Protein AF-A0A834DJV9-F1 (afdb_monomer_lite)

Radius of gyration: 17.7 Å; chains: 1; bounding box: 47×30×47 Å

pLDDT: mean 88.77, std 8.56, range [52.41, 97.81]

Structure (mmCIF, N/CA/C/O backbone):
data_AF-A0A834DJV9-F1
#
_entry.id   AF-A0A834DJV9-F1
#
loop_
_atom_site.group_PDB
_atom_site.id
_atom_site.type_symbol
_atom_site.label_atom_id
_atom_site.label_alt_id
_atom_site.label_comp_id
_atom_site.label_asym_id
_atom_site.label_entity_id
_atom_site.label_seq_id
_atom_site.pdbx_PDB_ins_code
_atom_site.Cartn_x
_atom_site.Cartn_y
_atom_site.Cartn_z
_atom_site.occupancy
_atom_site.B_iso_or_equiv
_atom_site.auth_seq_id
_atom_site.auth_comp_id
_atom_site.auth_asym_id
_atom_site.auth_atom_id
_atom_site.pdbx_PDB_model_num
ATOM 1 N N . MET A 1 1 ? -2.784 -1.887 11.162 1.00 58.78 1 MET A N 1
ATOM 2 C CA . MET A 1 1 ? -3.788 -0.831 11.427 1.00 58.78 1 MET A CA 1
ATOM 3 C C . MET A 1 1 ? -3.753 -0.264 12.842 1.00 58.78 1 MET A C 1
ATOM 5 O O . MET A 1 1 ? -3.880 0.944 12.979 1.00 58.78 1 MET A O 1
ATOM 9 N N . ASN A 1 2 ? -3.586 -1.091 13.884 1.00 71.31 2 ASN A N 1
ATOM 10 C CA . ASN A 1 2 ? -3.685 -0.639 15.283 1.00 71.31 2 ASN A CA 1
ATOM 11 C C . ASN A 1 2 ? -2.763 0.544 15.607 1.00 71.31 2 ASN A C 1
ATOM 13 O O . ASN A 1 2 ? -3.232 1.540 16.133 1.00 71.31 2 ASN A O 1
ATOM 17 N N . SER A 1 3 ? -1.516 0.518 15.130 1.00 77.19 3 SER A N 1
ATOM 18 C CA . SER A 1 3 ? -0.567 1.622 15.317 1.00 77.19 3 SER A CA 1
ATOM 19 C C . SER A 1 3 ? -1.081 2.983 14.837 1.00 77.19 3 SER A C 1
ATOM 21 O O . SER A 1 3 ? -0.804 4.000 15.460 1.00 77.19 3 SER A O 1
ATOM 23 N N . LEU A 1 4 ? -1.846 3.022 13.745 1.00 78.19 4 LEU A N 1
ATOM 24 C CA . LEU A 1 4 ? -2.362 4.271 13.190 1.00 78.19 4 LEU A CA 1
ATOM 25 C C . LEU A 1 4 ? -3.566 4.788 13.983 1.00 78.19 4 LEU A C 1
ATOM 27 O O . LEU A 1 4 ? -3.667 5.984 14.246 1.00 78.19 4 LEU A O 1
ATOM 31 N N . LYS A 1 5 ? -4.432 3.873 14.435 1.00 81.69 5 LYS A N 1
ATOM 32 C CA . LYS A 1 5 ? -5.514 4.188 15.376 1.00 81.69 5 LYS A CA 1
ATOM 33 C C . LYS A 1 5 ? -4.971 4.733 16.684 1.00 81.69 5 LYS A C 1
ATOM 35 O O . LYS A 1 5 ? -5.493 5.717 17.195 1.00 81.69 5 LYS A O 1
ATOM 40 N N . ASP A 1 6 ? -3.925 4.104 17.207 1.00 83.62 6 ASP A N 1
ATOM 41 C CA . ASP A 1 6 ? -3.304 4.489 18.470 1.00 83.62 6 ASP A CA 1
ATOM 42 C C . ASP A 1 6 ? -2.705 5.893 18.365 1.00 83.62 6 ASP A C 1
ATOM 44 O O . ASP A 1 6 ? -2.918 6.719 19.251 1.00 83.62 6 ASP A O 1
ATOM 48 N N . VAL A 1 7 ? -2.044 6.206 17.243 1.00 83.31 7 VAL A N 1
ATOM 49 C CA . VAL A 1 7 ? -1.550 7.560 16.958 1.00 83.31 7 VAL A CA 1
ATOM 50 C C . VAL A 1 7 ? -2.706 8.566 16.911 1.00 83.31 7 VAL A C 1
ATOM 52 O O . VAL A 1 7 ? -2.652 9.577 17.607 1.00 83.31 7 VAL A O 1
ATOM 55 N N . VAL A 1 8 ? -3.780 8.296 16.162 1.00 84.50 8 VAL A N 1
ATOM 56 C CA . VAL A 1 8 ? -4.936 9.213 16.065 1.00 84.50 8 VAL A CA 1
ATOM 57 C C . VAL A 1 8 ? -5.606 9.423 17.425 1.00 84.50 8 VAL A C 1
ATOM 59 O O . VAL A 1 8 ? -5.884 10.560 17.805 1.00 84.50 8 VAL A O 1
ATOM 62 N N . ASN A 1 9 ? -5.833 8.351 18.182 1.00 85.12 9 ASN A N 1
ATOM 63 C CA . ASN A 1 9 ? -6.460 8.420 19.501 1.00 85.12 9 ASN A CA 1
ATOM 64 C C . ASN A 1 9 ? -5.560 9.106 20.537 1.00 85.12 9 ASN A C 1
ATOM 66 O O . ASN A 1 9 ? -6.078 9.738 21.452 1.00 85.12 9 ASN A O 1
ATOM 70 N N . ALA A 1 10 ? -4.234 9.051 20.391 1.00 83.19 10 ALA A N 1
ATOM 71 C CA . ALA A 1 10 ? -3.328 9.812 21.248 1.00 83.19 10 ALA A CA 1
ATOM 72 C C . ALA A 1 10 ? -3.490 11.333 21.053 1.00 83.19 10 ALA A C 1
ATOM 74 O O . ALA A 1 10 ? -3.453 12.080 22.030 1.00 83.19 10 ALA A O 1
ATOM 75 N N . PHE A 1 11 ? -3.719 11.797 19.818 1.00 82.56 11 PHE A N 1
ATOM 76 C CA . PHE A 1 11 ? -3.954 13.220 19.529 1.00 82.56 11 PHE A CA 1
ATOM 77 C C . PHE A 1 11 ? -5.405 13.654 19.766 1.00 82.56 11 PHE A C 1
ATOM 79 O O . PHE A 1 11 ? -5.654 14.795 20.157 1.00 82.56 11 PHE A O 1
ATOM 86 N N . VAL A 1 12 ? -6.372 12.759 19.545 1.00 85.56 12 VAL A N 1
ATOM 87 C CA . VAL A 1 12 ? -7.805 13.023 19.731 1.00 85.56 12 VAL A CA 1
ATOM 88 C C . VAL A 1 12 ? -8.437 11.909 20.577 1.00 85.56 12 VAL A C 1
ATOM 90 O O . VAL A 1 12 ? -9.165 11.056 20.063 1.00 85.56 12 VAL A O 1
ATOM 93 N N . PRO A 1 13 ? -8.236 11.941 21.909 1.00 85.88 13 PRO A N 1
ATOM 94 C CA . PRO A 1 13 ? -8.615 10.851 22.817 1.00 85.88 13 PRO A CA 1
ATOM 95 C C . PRO A 1 13 ? -10.123 10.654 22.965 1.00 85.88 13 PRO A C 1
ATOM 97 O O . PRO A 1 13 ? -10.572 9.653 23.510 1.00 85.88 13 PRO A O 1
ATOM 100 N N . SER A 1 14 ? -10.932 11.580 22.444 1.00 88.31 14 SER A N 1
ATOM 101 C CA . SER A 1 14 ? -12.389 11.423 22.404 1.00 88.31 14 SER A CA 1
ATOM 102 C C . SER A 1 14 ? -12.863 10.253 21.531 1.00 88.31 14 SER A C 1
ATOM 104 O O . SER A 1 14 ? -14.044 9.919 21.583 1.00 88.31 14 SER A O 1
ATOM 106 N N . GLY A 1 15 ? -12.000 9.694 20.670 1.00 84.81 15 GLY A N 1
ATOM 107 C CA . GLY A 1 15 ? -12.347 8.622 19.729 1.00 84.81 15 GLY A CA 1
ATOM 108 C C . GLY A 1 15 ? -13.302 9.047 18.606 1.00 84.81 15 GLY A C 1
ATOM 109 O O . GLY A 1 15 ? -13.586 8.263 17.703 1.00 84.81 15 GLY A O 1
ATOM 110 N N . LYS A 1 16 ? -13.778 10.301 18.615 1.00 88.38 16 LYS A N 1
ATOM 111 C CA . LYS A 1 16 ? -14.749 10.821 17.641 1.00 88.38 16 LYS A CA 1
ATOM 112 C C . LYS A 1 16 ? -14.243 10.753 16.203 1.00 88.38 16 LYS A C 1
ATOM 114 O O . LYS A 1 16 ? -15.044 10.513 15.308 1.00 88.38 16 LYS A O 1
ATOM 119 N N . ILE A 1 17 ? -12.940 10.950 15.973 1.00 87.12 17 ILE A N 1
ATOM 120 C CA . ILE A 1 17 ? -12.358 10.838 14.626 1.00 87.12 17 ILE A CA 1
ATOM 121 C C . ILE A 1 17 ? -12.502 9.411 14.109 1.00 87.12 17 ILE A C 1
ATOM 123 O O . ILE A 1 17 ? -13.029 9.225 13.019 1.00 87.12 17 ILE A O 1
ATOM 127 N N . MET A 1 18 ? -12.116 8.417 14.910 1.00 87.00 18 MET A N 1
ATOM 128 C CA . MET A 1 18 ? -12.248 7.016 14.513 1.00 87.00 18 MET A CA 1
ATOM 129 C C . MET A 1 18 ? -13.713 6.627 14.291 1.00 87.00 18 MET 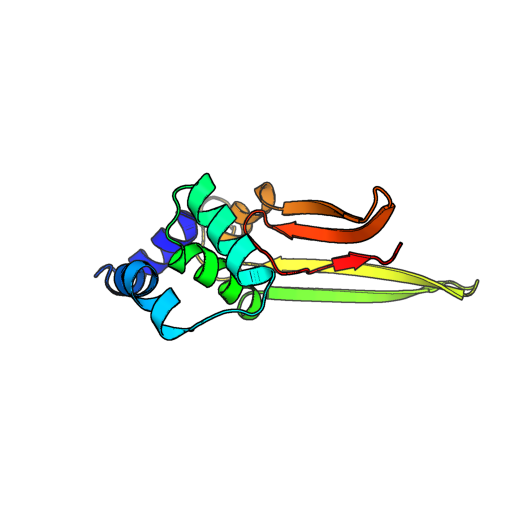A C 1
ATOM 131 O O . MET A 1 18 ? -14.027 6.003 13.290 1.00 87.00 18 MET A O 1
ATOM 135 N N . GLN A 1 19 ? -14.641 7.109 15.124 1.00 87.56 19 GLN A N 1
ATOM 136 C CA . GLN A 1 19 ? -16.075 6.893 14.886 1.00 87.56 19 GLN A CA 1
ATOM 137 C C . GLN A 1 19 ? -16.562 7.489 13.556 1.00 87.56 19 GLN A C 1
ATOM 139 O O . GLN A 1 19 ? -17.365 6.869 12.863 1.00 87.56 19 GLN A O 1
ATOM 144 N N . ILE A 1 20 ? -16.095 8.686 13.182 1.00 88.56 20 ILE A N 1
ATOM 145 C CA . ILE A 1 20 ? -16.433 9.302 11.889 1.00 88.56 20 ILE A CA 1
ATOM 146 C C . ILE A 1 20 ? -15.841 8.487 10.737 1.00 88.56 20 ILE A C 1
ATOM 148 O O . ILE A 1 20 ? -16.542 8.257 9.749 1.00 88.56 20 ILE A O 1
ATOM 152 N N . VAL A 1 21 ? -14.588 8.046 10.869 1.00 88.25 21 VAL A N 1
ATOM 153 C CA . VAL A 1 21 ? -13.925 7.181 9.887 1.00 88.25 21 VAL A CA 1
ATOM 154 C C . VAL A 1 21 ? -14.747 5.912 9.671 1.00 88.25 21 VAL A C 1
ATOM 156 O O . VAL A 1 21 ? -15.150 5.633 8.545 1.00 88.25 21 VAL A O 1
ATOM 159 N N . ASP A 1 22 ? -15.090 5.210 10.745 1.00 87.06 22 ASP A N 1
ATOM 160 C CA . ASP A 1 22 ? -15.742 3.905 10.663 1.00 87.06 22 ASP A CA 1
ATOM 161 C C . ASP A 1 22 ? -17.188 4.002 10.156 1.00 87.06 22 ASP A C 1
ATOM 163 O O . ASP A 1 22 ? -17.641 3.140 9.404 1.00 87.06 22 ASP A O 1
ATOM 167 N N . GLN A 1 23 ? -17.925 5.046 10.553 1.00 87.25 23 GLN A N 1
ATOM 168 C CA . GLN A 1 23 ? -19.374 5.125 10.320 1.00 87.25 23 GLN A CA 1
ATOM 169 C C . GLN A 1 23 ? -19.782 6.020 9.152 1.00 87.25 23 GLN A C 1
ATOM 171 O O . GLN A 1 23 ? -20.856 5.824 8.584 1.00 87.25 23 GLN A O 1
ATOM 176 N N . LYS A 1 24 ? -18.996 7.052 8.832 1.00 87.56 24 LYS A N 1
ATOM 177 C CA . LYS A 1 24 ? -19.423 8.113 7.904 1.00 87.56 24 LYS A CA 1
ATOM 178 C C . LYS A 1 24 ? -18.530 8.259 6.688 1.00 87.56 24 LYS A C 1
ATOM 180 O O . LYS A 1 24 ? -19.031 8.679 5.650 1.00 87.56 24 LYS A O 1
ATOM 185 N N . LEU A 1 25 ? -17.244 7.929 6.790 1.00 87.25 25 LEU A N 1
ATOM 186 C CA . LEU A 1 25 ? -16.293 8.169 5.707 1.00 87.25 25 LEU A CA 1
ATOM 187 C C . LEU A 1 25 ? -16.685 7.500 4.377 1.00 87.25 25 LEU A C 1
ATOM 189 O O . LEU A 1 25 ? -16.647 8.205 3.369 1.00 87.25 25 LEU A O 1
ATOM 193 N N . PRO A 1 26 ? -17.140 6.228 4.336 1.00 82.19 26 PRO A N 1
ATOM 194 C CA . PRO A 1 26 ? -17.567 5.619 3.075 1.00 82.19 26 PRO A CA 1
ATOM 195 C C . PRO A 1 26 ? -18.732 6.379 2.422 1.00 82.19 26 PRO A C 1
ATOM 197 O O . PRO A 1 26 ? -18.711 6.649 1.228 1.00 82.19 26 PRO A O 1
ATOM 200 N N . GLY A 1 27 ? -19.723 6.800 3.216 1.00 81.56 27 GLY A N 1
ATOM 201 C CA . GLY A 1 27 ? -20.868 7.566 2.714 1.00 81.56 27 GLY A CA 1
ATOM 202 C C . GLY A 1 27 ? -20.523 9.002 2.304 1.00 81.56 27 GLY A C 1
ATOM 203 O O . GLY A 1 27 ? -21.179 9.557 1.429 1.00 81.56 27 GLY A O 1
ATOM 204 N N . LEU A 1 28 ? -19.500 9.605 2.919 1.00 81.94 28 LEU A N 1
ATOM 205 C CA . LEU A 1 28 ? -19.034 10.959 2.598 1.00 81.94 28 LEU A CA 1
ATOM 206 C C . LEU A 1 28 ? -18.230 11.016 1.297 1.00 81.94 28 LEU A C 1
ATOM 208 O O . LEU A 1 28 ? -18.338 11.999 0.568 1.00 81.94 28 LEU A O 1
ATOM 212 N N . LEU A 1 29 ? -17.417 9.995 1.024 1.00 81.81 29 LEU A N 1
ATOM 213 C CA . LEU A 1 29 ? -16.566 9.949 -0.168 1.00 81.81 29 LEU A CA 1
ATOM 214 C C . LEU A 1 29 ? -17.316 9.464 -1.415 1.00 81.81 29 LEU A C 1
ATOM 216 O O . LEU A 1 29 ? -16.846 9.678 -2.530 1.00 81.81 29 LEU A O 1
ATOM 220 N N . GLY A 1 30 ? -18.505 8.884 -1.234 1.00 80.75 30 GLY A N 1
ATOM 221 C CA . GLY A 1 30 ? -19.295 8.336 -2.326 1.00 80.75 30 GLY A CA 1
ATOM 222 C C . GLY A 1 30 ? -18.648 7.087 -2.922 1.00 80.75 30 GLY A C 1
ATOM 223 O O . GLY A 1 30 ? -17.863 6.399 -2.270 1.00 80.75 30 GLY A O 1
ATOM 224 N N . ASN A 1 31 ? -19.009 6.781 -4.166 1.00 84.56 31 ASN A N 1
ATOM 225 C CA . ASN A 1 31 ? -18.537 5.576 -4.839 1.00 84.56 31 ASN A CA 1
ATOM 226 C C . ASN A 1 31 ? -17.161 5.805 -5.466 1.00 84.56 31 ASN A C 1
ATOM 228 O O . ASN A 1 31 ? -16.909 6.847 -6.079 1.00 84.56 31 ASN A O 1
ATOM 232 N N . PHE A 1 32 ? -16.302 4.795 -5.368 1.00 89.25 32 PHE A N 1
ATOM 233 C CA . PHE A 1 32 ? -15.008 4.792 -6.040 1.00 89.25 32 PHE A CA 1
ATOM 234 C C . PHE A 1 32 ? -15.158 4.104 -7.402 1.00 89.25 32 PHE A C 1
ATOM 236 O O . PHE A 1 32 ? -15.978 3.199 -7.557 1.00 89.25 32 PHE A O 1
ATOM 243 N N . PRO A 1 33 ? -14.388 4.495 -8.429 1.00 92.12 33 PRO A N 1
ATOM 244 C CA . PRO A 1 33 ? -14.442 3.786 -9.698 1.00 92.12 33 PRO A CA 1
ATOM 245 C C . PRO A 1 33 ? -14.011 2.325 -9.513 1.00 92.12 33 PRO A C 1
ATOM 247 O O . PRO A 1 33 ? -13.071 2.020 -8.776 1.00 92.12 33 PRO A O 1
ATOM 250 N N . GLY A 1 34 ? -14.683 1.409 -10.212 1.00 90.75 34 GLY A N 1
ATOM 251 C CA . GLY A 1 34 ? -14.221 0.026 -10.307 1.00 90.75 34 GLY A CA 1
ATOM 252 C C . GLY A 1 34 ? -12.855 -0.036 -11.012 1.00 90.75 34 GLY A C 1
ATOM 253 O O . GLY A 1 34 ? -12.653 0.700 -11.982 1.00 90.75 34 GLY A O 1
ATOM 254 N N . PRO A 1 35 ? -11.922 -0.898 -10.564 1.00 94.38 35 PRO A N 1
ATOM 255 C CA . PRO A 1 35 ? -12.123 -2.006 -9.618 1.00 94.38 35 PRO A CA 1
ATOM 256 C C . PRO A 1 35 ? -11.922 -1.657 -8.129 1.00 94.38 35 PRO A C 1
ATOM 258 O O . PRO A 1 35 ? -12.216 -2.488 -7.274 1.00 94.38 35 PRO A O 1
ATOM 261 N N . TYR A 1 36 ? -11.458 -0.449 -7.803 1.00 94.38 36 TYR A N 1
ATOM 262 C CA . TYR A 1 36 ? -10.933 -0.111 -6.473 1.00 94.38 36 TYR A CA 1
ATOM 263 C C . TYR A 1 36 ? -11.957 -0.237 -5.343 1.00 94.38 36 TYR A C 1
ATOM 265 O O . TYR A 1 36 ? -11.607 -0.653 -4.240 1.00 94.38 36 TYR A O 1
ATOM 273 N N . GLU A 1 37 ? -13.222 0.102 -5.605 1.00 93.62 37 GLU A N 1
ATOM 274 C CA . GLU A 1 37 ? -14.282 -0.014 -4.599 1.00 93.62 37 GLU A CA 1
ATOM 275 C C . GLU A 1 37 ? -14.451 -1.460 -4.115 1.00 93.62 37 GLU A C 1
ATOM 277 O O . GLU A 1 37 ? -14.458 -1.728 -2.914 1.00 93.62 37 GLU A O 1
ATOM 282 N N . GLU A 1 38 ? -14.544 -2.397 -5.056 1.00 95.25 38 GLU A N 1
ATOM 283 C CA . GLU A 1 38 ? -14.777 -3.808 -4.756 1.00 95.25 38 GLU A CA 1
ATOM 284 C C . GLU A 1 38 ? -13.525 -4.479 -4.182 1.00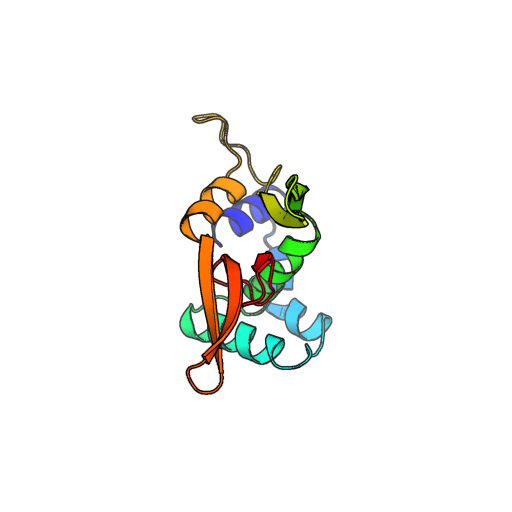 95.25 38 GLU A C 1
ATOM 286 O O . GLU A 1 38 ? -13.634 -5.323 -3.294 1.00 95.25 38 GLU A O 1
ATOM 291 N N . GLU A 1 39 ? -12.329 -4.060 -4.606 1.00 96.94 39 GLU A N 1
ATOM 292 C CA . GLU A 1 39 ? -11.075 -4.514 -3.996 1.00 96.94 39 GLU A CA 1
ATOM 293 C C . GLU A 1 39 ? -10.982 -4.093 -2.520 1.00 96.94 39 GLU A C 1
ATOM 295 O O . GLU A 1 39 ? -10.690 -4.925 -1.657 1.00 96.94 39 GLU A O 1
ATOM 300 N N . MET A 1 40 ? -11.298 -2.832 -2.196 1.00 96.12 40 MET A N 1
ATOM 301 C CA . MET A 1 40 ? -11.292 -2.349 -0.809 1.00 96.12 40 MET A CA 1
ATOM 302 C C . MET A 1 40 ? -12.355 -3.037 0.056 1.00 96.12 40 MET A C 1
ATOM 304 O O . MET A 1 40 ? -12.062 -3.394 1.200 1.00 96.12 40 MET A O 1
ATOM 308 N N . LYS A 1 41 ? -13.564 -3.268 -0.476 1.00 95.50 41 LYS A N 1
ATOM 309 C CA . LYS A 1 41 ? -14.610 -4.043 0.217 1.00 95.50 41 LYS A CA 1
ATOM 310 C C . LYS A 1 41 ? -14.161 -5.476 0.487 1.00 95.50 41 LYS A C 1
ATOM 312 O O . LYS A 1 41 ? -14.258 -5.931 1.621 1.00 95.50 41 LYS A O 1
ATOM 317 N N . GLY A 1 42 ? -13.586 -6.155 -0.506 1.00 97.25 42 GLY A N 1
ATOM 318 C CA . GLY A 1 42 ? -13.084 -7.520 -0.340 1.00 97.25 42 GLY A CA 1
ATOM 319 C C . GLY A 1 42 ? -11.996 -7.628 0.734 1.00 97.25 42 GLY A C 1
ATOM 320 O O . GLY A 1 42 ? -12.003 -8.564 1.535 1.00 97.25 42 GLY A O 1
ATOM 321 N N . ILE A 1 43 ? -11.089 -6.647 0.805 1.00 97.12 43 ILE A N 1
ATOM 322 C CA . ILE A 1 43 ? -10.083 -6.574 1.875 1.00 97.12 43 ILE A CA 1
ATOM 323 C C . ILE A 1 43 ? -10.760 -6.378 3.238 1.00 97.12 43 ILE A C 1
ATOM 325 O O . ILE A 1 43 ? -10.420 -7.088 4.188 1.00 97.12 43 ILE A O 1
ATOM 329 N N . ALA A 1 44 ? -11.705 -5.440 3.347 1.00 96.06 44 ALA A N 1
ATOM 330 C CA . ALA A 1 44 ? -12.440 -5.173 4.584 1.00 96.06 44 ALA A CA 1
ATOM 331 C C . ALA A 1 44 ? -13.155 -6.436 5.099 1.00 96.06 44 ALA A C 1
ATOM 333 O O . ALA A 1 44 ? -12.981 -6.813 6.259 1.00 96.06 44 ALA A O 1
ATOM 334 N N . ASP A 1 45 ? -13.859 -7.143 4.214 1.00 97.62 45 ASP A N 1
ATOM 335 C CA . ASP A 1 45 ? -14.631 -8.342 4.544 1.00 97.62 45 ASP A CA 1
ATOM 336 C C . ASP A 1 45 ? -13.745 -9.492 5.046 1.00 97.62 45 ASP A C 1
ATOM 338 O O . ASP A 1 45 ? -14.056 -10.124 6.056 1.00 97.62 45 ASP A O 1
ATOM 342 N N . VAL A 1 46 ? -12.612 -9.754 4.382 1.00 97.81 46 VAL A N 1
ATOM 343 C CA . VAL A 1 46 ? -11.703 -10.855 4.759 1.00 97.81 46 VAL A CA 1
ATOM 344 C C . VAL A 1 46 ? -10.928 -10.545 6.040 1.00 97.81 46 VAL A C 1
ATOM 346 O O . VAL A 1 46 ? -10.636 -11.446 6.826 1.00 97.81 46 VAL A O 1
ATOM 349 N N . THR A 1 47 ? -10.572 -9.279 6.257 1.00 95.88 47 THR A N 1
ATOM 350 C CA . THR A 1 47 ? -9.777 -8.867 7.425 1.00 95.88 47 THR A CA 1
ATOM 351 C C . THR A 1 47 ? -10.628 -8.542 8.653 1.00 95.88 47 THR A C 1
ATOM 353 O O . THR A 1 47 ? -10.086 -8.467 9.757 1.00 95.88 47 THR A O 1
ATOM 356 N N . GLY A 1 48 ? -11.941 -8.344 8.485 1.00 95.62 48 GLY A N 1
ATOM 357 C CA . GLY A 1 48 ? -12.846 -7.872 9.538 1.00 95.62 48 GLY A CA 1
ATOM 358 C C . GLY A 1 48 ? -12.605 -6.412 9.940 1.00 95.62 48 GLY A C 1
ATOM 359 O O . GLY A 1 48 ? -13.054 -5.974 11.000 1.00 95.62 48 GLY A O 1
ATOM 360 N N . ILE A 1 49 ? -11.862 -5.663 9.127 1.00 94.19 49 ILE A N 1
ATOM 361 C CA . ILE A 1 49 ? -11.531 -4.263 9.371 1.00 94.19 49 ILE A CA 1
ATOM 362 C C . ILE A 1 49 ? -12.639 -3.384 8.773 1.00 94.19 49 ILE A C 1
ATOM 364 O O . ILE A 1 49 ? -13.030 -3.610 7.628 1.00 94.19 49 ILE A O 1
ATOM 368 N N . PRO A 1 50 ? -13.112 -2.339 9.480 1.00 94.44 50 PRO A N 1
ATOM 369 C CA . PRO A 1 50 ? -14.073 -1.391 8.926 1.00 94.44 50 PRO A CA 1
ATOM 370 C C . PRO A 1 50 ? -13.614 -0.786 7.591 1.00 94.44 50 PRO A C 1
ATOM 372 O O . PRO A 1 50 ? -12.494 -0.288 7.468 1.00 94.44 50 PRO A O 1
ATOM 375 N N . LEU A 1 51 ? -14.511 -0.757 6.600 1.00 93.69 51 LEU A N 1
ATOM 376 C CA . LEU A 1 51 ? -14.222 -0.221 5.264 1.00 93.69 51 LEU A CA 1
ATOM 377 C C . LEU A 1 51 ? -13.676 1.216 5.307 1.00 93.69 51 LEU A C 1
ATOM 379 O O . LEU A 1 51 ? -12.778 1.554 4.542 1.00 93.69 51 LEU A O 1
ATOM 383 N N . GLY A 1 52 ? -14.167 2.050 6.229 1.00 91.88 52 GLY A N 1
ATOM 384 C CA . GLY A 1 52 ? -13.665 3.412 6.416 1.00 91.88 52 GLY A CA 1
ATOM 385 C C . GLY A 1 52 ? -12.173 3.470 6.756 1.00 91.88 52 GLY A C 1
ATOM 386 O O . GLY A 1 52 ? -11.469 4.368 6.296 1.00 91.88 52 GLY A O 1
ATOM 387 N N . GLU A 1 53 ? -11.649 2.491 7.490 1.00 92.38 53 GLU A N 1
ATOM 388 C CA . GLU A 1 53 ? -10.221 2.413 7.800 1.00 92.38 53 GLU A CA 1
ATOM 389 C C . GLU A 1 53 ? -9.398 1.924 6.614 1.00 92.38 53 GLU A C 1
ATOM 391 O O . GLU A 1 53 ? -8.303 2.435 6.399 1.00 92.38 53 GLU A O 1
ATOM 396 N N . ILE A 1 54 ? -9.919 0.975 5.827 1.00 94.19 54 ILE A N 1
ATOM 397 C CA . ILE A 1 54 ? -9.281 0.544 4.574 1.00 94.19 54 ILE A CA 1
ATOM 398 C C . ILE A 1 54 ? -9.193 1.722 3.604 1.00 94.19 54 ILE A C 1
ATOM 400 O O . ILE A 1 54 ? -8.126 1.992 3.053 1.00 94.19 54 ILE A O 1
ATOM 404 N N . ILE A 1 55 ? -10.282 2.477 3.452 1.00 92.75 55 ILE A N 1
ATOM 405 C CA . ILE A 1 55 ? -10.304 3.695 2.641 1.00 92.75 55 ILE A CA 1
ATOM 406 C C . ILE A 1 55 ? -9.310 4.720 3.198 1.00 92.75 55 ILE A C 1
ATOM 408 O O . ILE A 1 55 ? -8.506 5.261 2.446 1.00 92.75 55 ILE A O 1
ATOM 412 N N . SER A 1 56 ? -9.301 4.948 4.514 1.00 90.88 56 SER A N 1
ATOM 413 C CA . SER A 1 56 ? -8.348 5.868 5.148 1.00 90.88 56 SER A CA 1
ATOM 414 C C . SER A 1 56 ? -6.904 5.447 4.895 1.00 90.88 56 SER A C 1
ATOM 416 O O . SER A 1 56 ? -6.084 6.293 4.562 1.00 90.88 56 SER A O 1
ATOM 418 N N . PHE A 1 57 ? -6.589 4.152 4.984 1.00 90.25 57 PHE A N 1
ATOM 419 C CA . PHE A 1 57 ? -5.265 3.623 4.664 1.00 90.25 57 PHE A CA 1
ATOM 420 C C . PHE A 1 57 ? -4.863 3.907 3.212 1.00 90.25 57 PHE A C 1
ATOM 422 O O . PHE A 1 57 ? -3.740 4.343 2.968 1.00 90.25 57 PHE A O 1
ATOM 429 N N . ASN A 1 58 ? -5.796 3.752 2.270 1.00 91.12 58 ASN A N 1
ATOM 430 C CA . ASN A 1 58 ? -5.571 4.076 0.862 1.00 91.12 58 ASN A CA 1
ATOM 431 C C . ASN A 1 58 ? -5.412 5.584 0.608 1.00 91.12 58 ASN A C 1
ATOM 433 O O . ASN A 1 58 ? -4.647 5.971 -0.266 1.00 91.12 58 ASN A O 1
ATOM 437 N N . ILE A 1 59 ? -6.054 6.439 1.407 1.00 87.62 59 ILE A N 1
ATOM 438 C CA . ILE A 1 59 ? -5.898 7.901 1.339 1.00 87.62 59 ILE A CA 1
ATOM 439 C C . ILE A 1 59 ? -4.591 8.364 1.991 1.00 87.62 59 ILE A C 1
ATOM 441 O O . ILE A 1 59 ? -3.944 9.280 1.495 1.00 87.62 59 ILE A O 1
ATOM 445 N N . PHE A 1 60 ? -4.183 7.758 3.109 1.00 81.31 60 PHE A N 1
ATOM 446 C CA . PHE A 1 60 ? -2.967 8.151 3.828 1.00 81.31 60 PHE A CA 1
ATOM 447 C C . PHE A 1 60 ? -1.709 7.999 2.990 1.00 81.31 60 PHE A C 1
ATOM 449 O O . PHE A 1 60 ? -0.741 8.733 3.207 1.00 81.31 60 PHE A O 1
ATOM 456 N N . TYR A 1 61 ? -1.751 7.085 2.025 1.00 74.25 61 TYR A N 1
ATOM 457 C CA . TYR A 1 61 ? -0.702 6.953 1.041 1.00 74.25 61 TYR A CA 1
ATOM 458 C C . TYR A 1 61 ? -0.405 8.285 0.320 1.00 74.25 61 TYR A C 1
ATOM 460 O O . TYR A 1 61 ? 0.746 8.683 0.203 1.00 74.25 61 TYR A O 1
ATOM 468 N N . GLU A 1 62 ? -1.431 9.060 -0.024 1.00 75.81 62 GLU A N 1
ATOM 469 C CA . GLU A 1 62 ? -1.307 10.291 -0.818 1.00 75.81 62 GLU A CA 1
ATOM 470 C C . GLU A 1 62 ? -0.674 11.480 -0.068 1.00 75.81 62 GLU A C 1
ATOM 472 O O . GLU A 1 62 ? -0.278 12.468 -0.685 1.00 75.81 62 GLU A O 1
ATOM 477 N N . PHE A 1 63 ? -0.582 11.423 1.266 1.00 76.25 63 PHE A N 1
ATOM 478 C CA . PHE A 1 63 ? -0.169 12.569 2.092 1.00 76.25 63 PHE A CA 1
ATOM 479 C C . PHE A 1 63 ? 1.150 12.372 2.843 1.00 76.25 63 PHE A C 1
ATOM 481 O O . PHE A 1 63 ? 1.801 13.357 3.193 1.00 76.25 63 PHE A O 1
ATOM 488 N N . PHE A 1 64 ? 1.544 11.126 3.120 1.00 76.81 64 PHE A N 1
ATOM 489 C CA . PHE A 1 64 ? 2.646 10.815 4.044 1.00 76.81 64 PHE A CA 1
ATOM 490 C C . PHE A 1 64 ? 3.799 10.034 3.401 1.00 76.81 64 PHE A C 1
ATOM 492 O O . PHE A 1 64 ? 4.600 9.409 4.104 1.00 76.81 64 PHE A O 1
ATOM 499 N N . THR A 1 65 ? 3.897 10.079 2.072 1.00 82.38 65 THR A N 1
ATOM 500 C CA . THR A 1 65 ? 5.041 9.572 1.307 1.00 82.38 65 THR A CA 1
ATOM 501 C C . THR A 1 65 ? 6.104 10.637 1.092 1.00 82.38 65 THR A C 1
ATOM 503 O O . THR A 1 65 ? 5.805 11.759 0.684 1.00 82.38 65 THR A O 1
ATOM 506 N N . ILE A 1 66 ? 7.362 10.234 1.216 1.00 86.12 66 ILE A N 1
ATOM 507 C CA . ILE A 1 66 ? 8.509 10.892 0.597 1.00 86.12 66 ILE A CA 1
ATOM 508 C C . ILE A 1 66 ? 9.178 9.859 -0.314 1.00 86.12 66 ILE A C 1
ATOM 510 O O . ILE A 1 66 ? 9.128 8.650 -0.069 1.00 86.12 66 ILE A O 1
ATOM 514 N N . CYS A 1 67 ? 9.765 10.305 -1.420 1.00 88.69 67 CYS A N 1
ATOM 515 C CA . CYS A 1 67 ? 10.466 9.401 -2.317 1.00 88.69 67 CYS A CA 1
ATOM 516 C C . CYS A 1 67 ? 11.681 10.058 -2.963 1.00 88.69 67 CYS A C 1
ATOM 518 O O . CYS A 1 67 ? 11.754 11.273 -3.134 1.00 88.69 67 CYS A O 1
ATOM 520 N N . THR A 1 68 ? 12.631 9.208 -3.344 1.00 91.12 68 THR A N 1
ATOM 521 C CA . THR A 1 68 ? 13.714 9.551 -4.264 1.00 91.12 68 THR A CA 1
ATOM 522 C C . THR A 1 68 ? 13.659 8.559 -5.409 1.00 91.12 68 THR A C 1
ATOM 524 O O . THR A 1 68 ? 13.755 7.357 -5.167 1.00 91.12 68 THR A O 1
ATOM 527 N N . SER A 1 69 ? 13.530 9.058 -6.635 1.00 92.81 69 SER A N 1
ATOM 528 C CA . SER A 1 69 ? 13.500 8.245 -7.851 1.00 92.81 69 SER A CA 1
ATOM 529 C C . SER A 1 69 ? 14.631 8.665 -8.778 1.00 92.81 69 SER A C 1
ATOM 531 O O . SER A 1 69 ? 14.899 9.853 -8.951 1.00 92.81 69 SER A O 1
ATOM 533 N N . ILE A 1 70 ? 15.301 7.681 -9.368 1.00 94.69 70 ILE A N 1
ATOM 534 C CA . ILE A 1 70 ? 16.425 7.861 -10.279 1.00 94.69 70 ILE A CA 1
ATOM 535 C C . ILE A 1 70 ? 16.103 7.117 -11.566 1.00 94.69 70 ILE A C 1
ATOM 537 O O . ILE A 1 70 ? 15.825 5.917 -11.547 1.00 94.69 70 ILE A O 1
ATOM 541 N N . ILE A 1 71 ? 16.201 7.830 -12.682 1.00 95.50 71 ILE A N 1
ATOM 542 C CA . ILE A 1 71 ? 16.227 7.248 -14.019 1.00 95.50 71 ILE A CA 1
ATOM 543 C C . ILE A 1 71 ? 17.612 7.534 -14.590 1.00 95.50 71 ILE A C 1
ATOM 545 O O . ILE A 1 71 ? 18.063 8.679 -14.583 1.00 95.50 71 ILE A O 1
ATOM 549 N N . ALA A 1 72 ? 18.295 6.493 -15.046 1.00 96.25 72 ALA A N 1
ATOM 550 C CA . ALA A 1 72 ? 19.623 6.583 -15.634 1.00 96.25 72 ALA A CA 1
ATOM 551 C C . ALA A 1 72 ? 19.673 5.803 -16.946 1.00 96.25 72 ALA A C 1
ATOM 553 O O . ALA A 1 72 ? 18.985 4.799 -17.100 1.00 96.25 72 ALA A O 1
ATOM 554 N N . GLU A 1 73 ? 20.517 6.252 -17.867 1.00 97.81 73 GLU A N 1
ATOM 555 C CA . GLU A 1 73 ? 20.812 5.556 -19.117 1.00 97.81 73 GLU A CA 1
ATOM 556 C C . GLU A 1 73 ? 22.286 5.141 -19.114 1.00 97.81 73 GLU A C 1
ATOM 558 O O . GLU A 1 73 ? 23.167 5.947 -18.794 1.00 97.81 73 GLU A O 1
ATOM 563 N N . ASP A 1 74 ? 22.571 3.876 -19.418 1.00 96.19 74 ASP A N 1
ATOM 564 C CA . ASP A 1 74 ? 23.948 3.410 -19.551 1.00 96.19 74 ASP A CA 1
ATOM 565 C C . ASP A 1 74 ? 24.563 3.815 -20.908 1.00 96.19 74 ASP A C 1
ATOM 567 O O . ASP A 1 74 ? 23.893 4.287 -21.822 1.00 96.19 74 ASP A O 1
ATOM 571 N N . LYS A 1 75 ? 25.872 3.597 -21.087 1.00 97.62 75 LYS A N 1
ATOM 572 C CA . LYS A 1 75 ? 26.571 3.942 -22.344 1.00 97.62 75 LYS A CA 1
ATOM 573 C C . LYS A 1 75 ? 26.077 3.172 -23.580 1.00 97.62 75 LYS A C 1
ATOM 575 O O . LYS A 1 75 ? 26.517 3.477 -24.686 1.00 97.62 75 LYS A O 1
ATOM 580 N N . LYS A 1 76 ? 25.258 2.135 -23.399 1.00 97.62 76 LYS A N 1
ATOM 581 C CA . LYS A 1 76 ? 24.678 1.308 -24.464 1.00 97.62 76 LYS A CA 1
ATOM 582 C C . LYS A 1 76 ? 23.218 1.683 -24.752 1.00 97.62 76 LYS A C 1
ATOM 584 O O . LYS A 1 76 ? 22.627 1.072 -25.637 1.00 97.62 76 LYS A O 1
ATOM 589 N N . GLY A 1 77 ? 22.655 2.659 -24.038 1.00 97.00 77 GLY A N 1
ATOM 590 C CA . GLY A 1 77 ? 21.268 3.094 -24.184 1.00 97.00 77 GLY A CA 1
ATOM 591 C C . GLY A 1 77 ? 20.260 2.339 -23.313 1.00 97.00 77 GLY A C 1
ATOM 592 O O . GLY A 1 77 ? 19.058 2.459 -23.540 1.00 97.00 77 GLY A O 1
ATOM 593 N N . HIS A 1 78 ? 20.698 1.533 -22.337 1.00 96.38 78 HIS A N 1
ATOM 594 C CA . HIS A 1 78 ? 19.770 0.843 -21.435 1.00 96.38 78 HIS A CA 1
ATOM 595 C C . HIS A 1 78 ? 19.287 1.772 -20.325 1.00 96.38 78 HIS A C 1
ATOM 597 O O . HIS A 1 78 ? 20.095 2.342 -19.592 1.00 96.38 78 HIS A O 1
ATOM 603 N N . LEU A 1 79 ? 17.967 1.844 -20.152 1.00 95.62 79 LEU A N 1
ATOM 604 C CA . LEU A 1 79 ? 17.337 2.592 -19.071 1.00 95.62 79 LEU A CA 1
ATOM 605 C C . LEU A 1 79 ? 17.272 1.763 -17.786 1.00 95.62 79 LEU A C 1
ATOM 607 O O . LEU A 1 79 ? 16.823 0.617 -17.782 1.00 95.62 79 LEU A O 1
ATOM 611 N N . ILE A 1 80 ? 17.674 2.379 -16.682 1.00 93.94 80 ILE A N 1
ATOM 612 C CA . ILE A 1 80 ? 17.581 1.849 -15.326 1.00 93.94 80 ILE A CA 1
ATOM 613 C C . ILE A 1 80 ? 16.700 2.802 -14.532 1.00 93.94 80 ILE A C 1
ATOM 615 O O . ILE A 1 80 ? 16.962 4.002 -14.483 1.00 93.94 80 ILE A O 1
ATOM 619 N N . HIS A 1 81 ? 15.672 2.259 -13.889 1.00 94.06 81 HIS A N 1
ATOM 620 C CA . HIS A 1 81 ? 14.794 3.003 -12.997 1.00 94.06 81 HIS A CA 1
ATOM 621 C C . HIS A 1 81 ? 14.878 2.386 -11.601 1.00 94.06 81 HIS A C 1
ATOM 623 O O . HIS A 1 81 ? 14.584 1.206 -11.418 1.00 94.06 81 HIS A O 1
ATOM 629 N N . GLY A 1 82 ? 15.306 3.179 -10.622 1.00 91.31 82 GLY A N 1
ATOM 630 C CA . GLY A 1 82 ? 15.359 2.793 -9.216 1.00 91.31 82 GLY A CA 1
ATOM 631 C C . GLY A 1 82 ? 14.710 3.853 -8.339 1.00 91.31 82 GLY A C 1
ATOM 632 O O . GLY A 1 82 ? 14.701 5.032 -8.690 1.00 91.31 82 GLY A O 1
ATOM 633 N N . ARG A 1 83 ? 14.175 3.448 -7.187 1.00 91.81 83 ARG A N 1
ATOM 634 C CA . ARG A 1 83 ? 13.641 4.385 -6.199 1.00 91.81 83 ARG A CA 1
ATOM 635 C C . ARG A 1 83 ? 13.724 3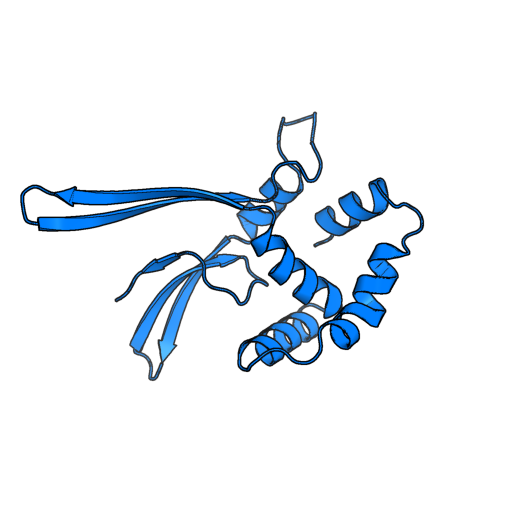.855 -4.777 1.00 91.81 83 ARG A C 1
ATOM 637 O O . ARG A 1 83 ? 13.685 2.646 -4.566 1.00 91.81 83 ARG A O 1
ATOM 644 N N . ASN A 1 84 ? 13.735 4.788 -3.832 1.00 89.75 84 ASN A N 1
ATOM 645 C CA . ASN A 1 84 ? 13.404 4.542 -2.434 1.00 89.75 84 ASN A CA 1
ATOM 646 C C . ASN A 1 84 ? 11.977 5.029 -2.143 1.00 89.75 84 ASN A C 1
ATOM 648 O O . ASN A 1 84 ? 11.428 5.887 -2.848 1.00 89.75 84 ASN A O 1
ATOM 652 N N . MET A 1 85 ? 11.383 4.472 -1.092 1.00 87.00 85 MET A N 1
ATOM 653 C CA . MET A 1 85 ? 10.079 4.863 -0.573 1.00 87.00 85 MET A CA 1
ATOM 654 C C . MET A 1 85 ? 10.194 5.047 0.933 1.00 87.00 85 MET A C 1
ATOM 656 O O . MET A 1 85 ? 10.482 4.090 1.651 1.00 87.00 85 MET A O 1
ATOM 660 N N . ASP A 1 86 ? 9.914 6.260 1.389 1.00 86.75 86 ASP A N 1
ATOM 661 C CA . ASP A 1 86 ? 9.892 6.597 2.800 1.00 86.75 86 ASP A CA 1
ATOM 662 C C . ASP A 1 86 ? 8.448 6.933 3.176 1.00 86.75 86 ASP A C 1
ATOM 664 O O . ASP A 1 86 ? 7.840 7.840 2.607 1.00 86.75 86 ASP A O 1
ATOM 668 N N . PHE A 1 87 ? 7.860 6.179 4.101 1.00 81.44 87 PHE A N 1
ATOM 669 C CA . PHE A 1 87 ? 6.429 6.281 4.377 1.00 81.44 87 PHE A CA 1
ATOM 670 C C . PHE A 1 87 ? 6.112 6.208 5.868 1.00 81.44 87 PHE A C 1
ATOM 672 O O . PHE A 1 87 ? 6.758 5.465 6.607 1.00 81.44 87 PHE A O 1
ATOM 679 N N . GLY A 1 88 ? 5.098 6.958 6.313 1.00 75.88 88 GLY A N 1
ATOM 680 C CA . GLY A 1 88 ? 4.653 6.969 7.714 1.00 75.88 88 GLY A CA 1
ATOM 681 C C . GLY A 1 88 ? 5.553 7.786 8.646 1.00 75.88 88 GLY A C 1
ATOM 682 O O . GLY A 1 88 ? 5.509 7.612 9.865 1.00 75.88 88 GLY A O 1
ATOM 683 N N . ILE A 1 89 ? 6.373 8.670 8.072 1.00 74.94 89 ILE A N 1
ATOM 684 C CA . ILE A 1 89 ? 7.257 9.574 8.813 1.00 74.94 89 ILE A CA 1
ATOM 685 C C . ILE A 1 89 ? 6.395 10.546 9.633 1.00 74.94 89 ILE A C 1
ATOM 687 O O . ILE A 1 89 ? 5.333 10.977 9.191 1.00 74.94 89 ILE A O 1
ATOM 691 N N . PHE A 1 90 ? 6.852 10.884 10.841 1.00 81.31 90 PHE A N 1
ATOM 692 C CA . PHE A 1 90 ? 6.172 11.767 11.802 1.00 81.31 90 PHE A CA 1
ATOM 693 C C . PHE A 1 90 ? 4.917 11.184 12.469 1.00 81.31 90 PHE A C 1
ATOM 695 O O . PHE A 1 90 ? 4.346 11.820 13.356 1.00 81.31 90 PHE A O 1
ATOM 702 N N . LEU A 1 91 ? 4.522 9.951 12.136 1.00 82.50 91 LEU A N 1
ATOM 703 C CA . LEU A 1 91 ? 3.369 9.279 12.737 1.00 82.50 91 LEU A CA 1
ATOM 704 C C . LEU A 1 91 ? 3.812 8.323 13.855 1.00 82.50 91 LEU A C 1
ATOM 706 O O . LEU A 1 91 ? 3.989 7.120 13.658 1.00 82.50 91 LEU A O 1
ATOM 710 N N . GLY A 1 92 ? 3.981 8.899 15.049 1.00 86.00 92 GLY A N 1
ATOM 711 C CA . GLY A 1 92 ? 4.373 8.199 16.275 1.00 86.00 92 GLY A CA 1
ATOM 712 C C . GLY A 1 92 ? 5.877 7.926 16.344 1.00 86.00 92 GLY A C 1
ATOM 713 O O . GLY A 1 92 ? 6.422 7.216 15.506 1.00 86.00 92 GLY A O 1
ATOM 714 N N . TRP A 1 93 ? 6.556 8.469 17.356 1.00 91.31 93 TRP A N 1
ATOM 715 C CA . TRP A 1 93 ? 7.995 8.275 17.561 1.00 91.31 93 TRP A CA 1
ATOM 716 C C . TRP A 1 93 ? 8.269 7.271 18.681 1.00 91.31 93 TRP A C 1
ATOM 718 O O . TRP A 1 93 ? 7.772 7.435 19.796 1.00 91.31 93 TRP A O 1
ATOM 728 N N . ASN A 1 94 ? 9.085 6.253 18.405 1.00 89.81 94 ASN A N 1
ATOM 729 C CA . ASN A 1 94 ? 9.552 5.303 19.408 1.00 89.81 94 ASN A CA 1
ATOM 730 C C . ASN A 1 94 ? 10.967 5.670 19.877 1.00 89.81 94 ASN A C 1
ATOM 732 O O . ASN A 1 94 ? 11.952 5.440 19.176 1.00 89.81 94 ASN A O 1
ATOM 736 N N . ILE A 1 95 ? 11.068 6.198 21.098 1.00 93.44 95 ILE A N 1
ATOM 737 C CA . ILE A 1 95 ? 12.337 6.632 21.707 1.00 93.44 95 ILE A CA 1
ATOM 738 C C . ILE A 1 95 ? 13.291 5.479 22.049 1.00 93.44 95 ILE A C 1
ATOM 740 O O . ILE A 1 95 ? 14.483 5.710 22.215 1.00 93.44 95 ILE A O 1
ATOM 744 N N . ASN A 1 96 ? 12.792 4.244 22.162 1.00 95.31 96 ASN A N 1
ATOM 745 C CA . ASN A 1 96 ? 13.616 3.108 22.579 1.00 95.31 96 ASN A CA 1
ATOM 746 C C . ASN A 1 96 ? 14.508 2.597 21.443 1.00 95.31 96 ASN A C 1
ATOM 748 O O . ASN A 1 96 ? 15.566 2.030 21.698 1.00 95.31 96 ASN A O 1
ATOM 752 N N . ASN A 1 97 ? 14.076 2.771 20.192 1.00 94.50 97 ASN A N 1
ATOM 753 C CA . ASN A 1 97 ? 14.806 2.310 19.011 1.00 94.50 97 ASN A CA 1
ATOM 754 C C . ASN A 1 97 ? 14.995 3.394 17.935 1.00 94.50 97 ASN A C 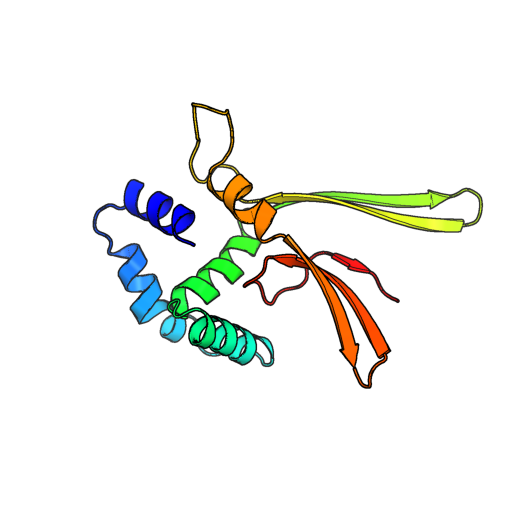1
ATOM 756 O O . ASN A 1 97 ? 15.559 3.098 16.887 1.00 94.50 97 ASN A O 1
ATOM 760 N N . ASN A 1 98 ? 14.563 4.632 18.197 1.00 93.81 98 ASN A N 1
ATOM 761 C CA . ASN A 1 98 ? 14.660 5.778 17.291 1.00 93.81 98 ASN A CA 1
ATOM 762 C C . ASN A 1 98 ? 14.024 5.526 15.915 1.00 93.81 98 ASN A C 1
ATOM 764 O O . ASN A 1 98 ? 14.630 5.796 14.877 1.00 93.81 98 ASN A O 1
ATOM 768 N N . THR A 1 99 ? 12.799 4.998 15.908 1.00 93.00 99 THR A N 1
ATOM 769 C CA . THR A 1 99 ? 12.041 4.729 14.676 1.00 93.00 99 THR A CA 1
ATOM 770 C C . THR A 1 99 ? 10.642 5.338 14.710 1.00 93.00 99 THR A C 1
ATOM 772 O O . THR A 1 99 ? 10.077 5.602 15.776 1.00 93.00 99 THR A O 1
ATOM 775 N N . TRP A 1 100 ? 10.063 5.540 13.525 1.00 92.25 100 TRP A N 1
ATOM 776 C CA . TRP A 1 100 ? 8.662 5.925 13.368 1.00 92.25 100 TRP A CA 1
ATOM 777 C C . TRP A 1 100 ? 7.772 4.684 13.428 1.00 92.25 100 TRP A C 1
ATOM 779 O O . TRP A 1 100 ? 7.951 3.741 12.659 1.00 92.25 100 TRP A O 1
ATOM 789 N N . VAL A 1 101 ? 6.796 4.685 14.334 1.00 91.44 101 VAL A N 1
ATOM 790 C CA . VAL A 1 101 ? 5.958 3.518 14.643 1.00 91.44 101 VAL A CA 1
ATOM 791 C C . VAL A 1 101 ? 5.197 3.042 13.407 1.00 91.44 101 VAL A C 1
ATOM 793 O O . VAL A 1 101 ? 5.180 1.845 13.121 1.00 91.44 101 VAL A O 1
ATOM 796 N N . VAL A 1 102 ? 4.591 3.963 12.652 1.00 89.56 102 VAL A N 1
ATOM 797 C CA . VAL A 1 102 ? 3.844 3.608 11.435 1.00 89.56 102 VAL A CA 1
ATOM 798 C C . VAL A 1 102 ? 4.777 3.112 10.330 1.00 89.56 102 VAL A C 1
ATOM 800 O O . VAL A 1 102 ? 4.448 2.128 9.671 1.00 89.56 102 VAL A O 1
ATOM 803 N N . THR A 1 103 ? 5.958 3.715 10.165 1.00 91.00 103 THR A N 1
ATOM 804 C CA . THR A 1 103 ? 6.969 3.241 9.205 1.00 91.00 103 THR A CA 1
ATOM 805 C C . THR A 1 103 ? 7.385 1.800 9.492 1.00 91.00 103 THR A C 1
ATOM 807 O O . THR A 1 103 ? 7.365 0.964 8.590 1.00 91.00 103 THR A O 1
ATOM 810 N N . GLU A 1 104 ? 7.714 1.470 10.744 1.00 92.44 104 GLU A N 1
ATOM 811 C CA . GLU A 1 104 ? 8.091 0.099 11.109 1.00 92.44 104 GLU A CA 1
ATOM 812 C C . GLU A 1 104 ? 6.935 -0.888 10.920 1.00 92.44 104 GLU A C 1
ATOM 814 O O . GLU A 1 104 ? 7.155 -2.007 10.457 1.00 92.44 104 GLU A O 1
ATOM 819 N N . ALA A 1 105 ? 5.700 -0.470 11.212 1.00 91.19 105 ALA A N 1
ATOM 820 C CA . ALA A 1 105 ? 4.514 -1.304 11.034 1.00 91.19 105 ALA A CA 1
ATOM 821 C C . ALA A 1 105 ? 4.224 -1.648 9.561 1.00 91.19 105 ALA A C 1
ATOM 823 O O . ALA A 1 105 ? 3.530 -2.630 9.294 1.00 91.19 105 ALA A O 1
ATOM 824 N N . LEU A 1 106 ? 4.748 -0.869 8.610 1.00 89.88 106 LEU A N 1
ATOM 825 C CA . LEU A 1 106 ? 4.509 -1.069 7.180 1.00 89.88 106 LEU A CA 1
ATOM 826 C C . LEU A 1 106 ? 5.553 -1.932 6.488 1.00 89.88 106 LEU A C 1
ATOM 828 O O . LEU A 1 106 ? 5.216 -2.608 5.521 1.00 89.88 106 LEU A O 1
ATOM 832 N N . LYS A 1 107 ? 6.778 -2.006 7.017 1.00 92.12 107 LYS A N 1
ATOM 833 C CA . LYS A 1 107 ? 7.821 -2.904 6.495 1.00 92.12 107 LYS A CA 1
ATOM 834 C C . LYS A 1 107 ? 7.354 -4.357 6.296 1.00 92.12 107 LYS A C 1
ATOM 836 O O . LYS A 1 107 ? 7.609 -4.891 5.220 1.00 92.12 107 LYS A O 1
ATOM 841 N N . PRO A 1 108 ? 6.671 -5.018 7.257 1.00 95.31 108 PRO A N 1
ATOM 842 C CA . PRO A 1 108 ? 6.191 -6.389 7.055 1.00 95.31 108 PRO A CA 1
ATOM 843 C C . PRO A 1 108 ? 4.976 -6.485 6.121 1.00 95.31 108 PRO A C 1
ATOM 845 O O . PRO A 1 108 ? 4.616 -7.586 5.716 1.00 95.31 108 PRO A O 1
ATOM 848 N N . LEU A 1 109 ? 4.330 -5.362 5.793 1.00 93.25 109 LEU A N 1
ATOM 849 C CA . LEU A 1 109 ? 3.215 -5.309 4.848 1.00 93.25 109 LEU A CA 1
ATOM 850 C C . LEU A 1 109 ? 3.690 -5.094 3.405 1.00 93.25 109 LEU A C 1
ATOM 852 O O . LEU A 1 109 ? 2.876 -5.217 2.492 1.00 93.25 109 LEU A O 1
ATOM 856 N N . THR A 1 110 ? 4.973 -4.795 3.183 1.00 93.44 110 THR A N 1
ATOM 857 C CA . THR A 1 110 ? 5.544 -4.617 1.844 1.00 93.44 110 THR A CA 1
ATOM 858 C C . THR A 1 110 ? 5.548 -5.935 1.073 1.00 93.44 110 THR A C 1
ATOM 860 O O . THR A 1 110 ? 6.133 -6.927 1.509 1.00 93.44 110 THR A O 1
ATOM 863 N N . VAL A 1 111 ? 4.946 -5.932 -0.114 1.00 94.75 111 VAL A N 1
ATOM 864 C CA . VAL A 1 111 ? 4.823 -7.099 -0.993 1.00 94.75 111 VAL A CA 1
ATOM 865 C C . VAL A 1 111 ? 5.198 -6.756 -2.431 1.00 94.75 111 VAL A C 1
ATOM 867 O O . VAL A 1 111 ? 4.950 -5.651 -2.909 1.00 94.75 111 VAL A O 1
ATOM 870 N N . ASN A 1 112 ? 5.767 -7.735 -3.137 1.00 95.19 112 ASN A N 1
ATOM 871 C CA . ASN A 1 112 ? 5.926 -7.686 -4.588 1.00 95.19 112 ASN A CA 1
ATOM 872 C C . ASN A 1 112 ? 4.767 -8.439 -5.249 1.00 95.19 112 ASN A C 1
ATOM 874 O O . ASN A 1 112 ? 4.493 -9.589 -4.909 1.00 95.19 112 ASN A O 1
ATOM 878 N N . LEU A 1 113 ? 4.112 -7.792 -6.205 1.00 95.62 113 LEU A N 1
ATOM 879 C CA . LEU A 1 113 ? 2.911 -8.245 -6.890 1.00 95.62 113 LEU A CA 1
ATOM 880 C C . LEU A 1 113 ? 3.213 -8.469 -8.377 1.00 95.62 113 LEU A C 1
ATOM 882 O O . LEU A 1 113 ? 3.751 -7.590 -9.051 1.00 95.62 113 LEU A O 1
ATOM 886 N N . ASP A 1 114 ? 2.851 -9.646 -8.889 1.00 96.62 114 ASP A N 1
ATOM 887 C CA . ASP A 1 114 ? 2.823 -9.979 -10.320 1.00 96.62 114 ASP A CA 1
ATOM 888 C C . ASP A 1 114 ? 1.361 -9.951 -10.782 1.00 96.62 114 ASP A C 1
ATOM 890 O O . ASP A 1 114 ? 0.603 -10.890 -10.525 1.00 96.62 114 ASP A O 1
ATOM 894 N N . PHE A 1 115 ? 0.946 -8.859 -11.428 1.00 95.50 115 PHE A N 1
ATOM 895 C CA . PHE A 1 115 ? -0.419 -8.714 -11.923 1.00 95.50 115 PHE A CA 1
ATOM 896 C C . PHE A 1 115 ? -0.561 -9.458 -13.244 1.00 95.50 115 PHE A C 1
ATOM 898 O O . PHE A 1 115 ? 0.079 -9.113 -14.240 1.00 95.50 115 PHE A O 1
ATOM 905 N N . ARG A 1 116 ? -1.427 -10.475 -13.274 1.00 96.44 116 ARG A N 1
ATOM 906 C CA . ARG A 1 116 ? -1.575 -11.376 -14.423 1.00 96.44 116 ARG A CA 1
ATOM 907 C C . ARG A 1 116 ? -2.968 -11.294 -15.032 1.00 96.44 116 ARG A C 1
ATOM 909 O O . ARG A 1 116 ? -3.971 -11.281 -14.327 1.00 96.44 116 ARG A O 1
ATOM 916 N N . ARG A 1 117 ? -3.036 -11.340 -16.361 1.00 96.75 117 ARG A N 1
ATOM 917 C CA . ARG A 1 117 ? -4.273 -11.517 -17.134 1.00 96.75 117 ARG A CA 1
ATOM 918 C C . ARG A 1 117 ? -4.058 -12.631 -18.145 1.00 96.75 117 ARG A C 1
ATOM 920 O O . ARG A 1 117 ? -3.044 -12.643 -18.836 1.00 96.75 117 ARG A O 1
ATOM 927 N N . ASN A 1 118 ? -4.986 -13.583 -18.226 1.00 97.44 118 ASN A N 1
ATOM 928 C CA . ASN A 1 118 ? -4.857 -14.761 -19.097 1.00 97.44 118 ASN A CA 1
ATOM 929 C C . ASN A 1 118 ? -3.518 -15.501 -18.895 1.00 97.44 118 ASN A C 1
ATOM 931 O O . ASN A 1 118 ? -2.848 -15.878 -19.854 1.00 97.44 118 ASN A O 1
ATOM 935 N N . ASN A 1 119 ? -3.111 -15.653 -17.629 1.00 95.75 119 ASN A N 1
ATOM 936 C CA . ASN A 1 119 ? -1.850 -16.269 -17.209 1.00 95.75 119 ASN A CA 1
ATOM 937 C C . ASN A 1 119 ? -0.568 -15.600 -17.758 1.00 95.75 119 ASN A C 1
ATOM 939 O O . ASN A 1 119 ? 0.496 -16.216 -17.759 1.00 95.75 119 ASN A O 1
ATOM 943 N N . LYS A 1 120 ? -0.650 -14.342 -18.203 1.00 96.81 120 LYS A N 1
ATOM 944 C CA . LYS A 1 120 ? 0.494 -13.523 -18.622 1.00 96.81 120 LYS A CA 1
ATOM 945 C C . LYS A 1 120 ? 0.640 -12.330 -17.685 1.00 96.81 120 LYS A C 1
ATOM 947 O O . LYS A 1 120 ? -0.364 -11.692 -17.371 1.00 96.81 120 LYS A O 1
ATOM 952 N N . THR A 1 121 ? 1.864 -12.036 -17.253 1.00 96.56 121 THR A N 1
ATOM 953 C CA . THR A 1 121 ? 2.178 -10.805 -16.513 1.00 96.56 121 THR A CA 1
ATOM 954 C C . THR A 1 121 ? 1.804 -9.600 -17.375 1.00 96.56 121 THR A C 1
ATOM 956 O O . THR A 1 121 ? 2.146 -9.550 -18.555 1.00 96.56 121 THR A O 1
ATOM 959 N N . VAL A 1 122 ? 1.080 -8.655 -16.784 1.00 95.75 122 VAL A N 1
ATOM 960 C CA . VAL A 1 122 ? 0.720 -7.361 -17.378 1.00 95.75 122 VAL A CA 1
ATOM 961 C C . VAL A 1 122 ? 1.669 -6.281 -16.872 1.00 95.75 122 VAL A C 1
ATOM 963 O O . VAL A 1 122 ? 2.119 -5.449 -17.650 1.00 95.75 122 VAL A O 1
ATOM 966 N N . PHE A 1 123 ? 1.982 -6.309 -15.576 1.00 95.44 123 PHE A N 1
ATOM 967 C CA . PHE A 1 123 ? 3.001 -5.481 -14.935 1.00 95.44 123 PHE A CA 1
ATOM 968 C C . PHE A 1 123 ? 3.369 -6.089 -13.577 1.00 95.44 123 PHE A C 1
ATOM 970 O O . PHE A 1 123 ? 2.646 -6.939 -13.044 1.00 95.44 123 PHE A O 1
ATOM 977 N N . LYS A 1 124 ? 4.490 -5.648 -13.007 1.00 95.12 124 LYS A N 1
ATOM 978 C CA . LYS A 1 124 ? 4.874 -5.976 -11.630 1.00 95.12 124 LYS A CA 1
ATOM 979 C C . LYS A 1 124 ? 4.948 -4.716 -10.791 1.00 95.12 124 LYS A C 1
ATOM 981 O O . LYS A 1 124 ? 5.342 -3.669 -11.312 1.00 95.12 124 LYS A O 1
ATOM 986 N N . ALA A 1 125 ? 4.619 -4.837 -9.508 1.00 94.62 125 ALA A N 1
ATOM 987 C CA . ALA A 1 125 ? 4.746 -3.730 -8.577 1.00 94.62 125 ALA A CA 1
ATOM 988 C C . ALA A 1 125 ? 5.169 -4.117 -7.167 1.00 94.62 125 ALA A C 1
ATOM 990 O O . ALA A 1 125 ? 4.900 -5.221 -6.712 1.00 94.62 125 ALA A O 1
ATOM 991 N N . SER A 1 126 ? 5.805 -3.180 -6.470 1.00 93.12 126 SER A N 1
ATOM 992 C CA . SER A 1 126 ? 5.960 -3.222 -5.014 1.00 93.12 126 SER A CA 1
ATOM 993 C C . SER A 1 126 ? 4.859 -2.366 -4.389 1.00 93.12 126 SER A C 1
ATOM 995 O O . SER A 1 126 ? 4.634 -1.251 -4.854 1.00 93.12 126 SER A O 1
ATOM 997 N N . SER A 1 127 ? 4.152 -2.890 -3.388 1.00 92.81 127 SER A N 1
ATOM 998 C CA . SER A 1 127 ? 3.016 -2.230 -2.723 1.00 92.81 127 SER A CA 1
ATOM 999 C C . SER A 1 127 ? 2.903 -2.677 -1.256 1.00 92.81 127 SER A C 1
ATOM 1001 O O . SER A 1 127 ? 3.723 -3.469 -0.788 1.00 92.81 127 SER A O 1
ATOM 1003 N N . PHE A 1 128 ? 1.892 -2.197 -0.531 1.00 92.81 128 PHE A N 1
ATOM 1004 C CA . PHE A 1 128 ? 1.538 -2.665 0.810 1.00 92.81 128 PHE A CA 1
ATOM 1005 C C . PHE A 1 128 ? 0.278 -3.535 0.776 1.00 92.81 128 PHE A C 1
ATOM 1007 O O . PHE A 1 128 ? -0.696 -3.212 0.098 1.00 92.81 128 PHE A O 1
ATOM 1014 N N . ALA A 1 129 ? 0.249 -4.614 1.556 1.00 94.75 129 ALA A N 1
ATOM 1015 C CA . ALA A 1 129 ? -0.967 -5.401 1.736 1.00 94.75 129 ALA A CA 1
ATOM 1016 C C . ALA A 1 129 ? -2.082 -4.534 2.356 1.00 94.75 129 ALA A C 1
ATOM 1018 O O . ALA A 1 129 ? -1.909 -3.969 3.437 1.00 94.75 129 ALA A O 1
ATOM 1019 N N . GLY A 1 130 ? -3.219 -4.429 1.663 1.00 93.31 130 GLY A N 1
ATOM 1020 C CA . GLY A 1 130 ? -4.336 -3.547 2.027 1.00 93.31 130 GLY A CA 1
ATOM 1021 C C . GLY A 1 130 ? -4.422 -2.249 1.209 1.00 93.31 130 GLY A C 1
ATOM 1022 O O . GLY A 1 130 ? -5.440 -1.560 1.283 1.00 93.31 130 GLY A O 1
ATOM 1023 N N . TYR A 1 131 ? -3.391 -1.926 0.419 1.00 94.56 131 TYR A N 1
ATOM 1024 C CA . TYR A 1 131 ? -3.393 -0.809 -0.527 1.00 94.56 131 TYR A CA 1
ATOM 1025 C C . TYR A 1 131 ? -3.760 -1.311 -1.931 1.00 94.56 131 TYR A C 1
ATOM 1027 O O . TYR A 1 131 ? -3.154 -2.265 -2.420 1.00 94.56 131 TYR A O 1
ATOM 1035 N N . VAL A 1 132 ? -4.757 -0.685 -2.562 1.00 94.88 132 VAL A N 1
ATOM 1036 C CA . VAL A 1 132 ? -5.258 -1.049 -3.906 1.00 94.88 132 VAL A CA 1
ATOM 1037 C C . VAL A 1 132 ? -4.673 -0.173 -5.017 1.00 94.88 132 VAL A C 1
ATOM 1039 O O . VAL A 1 132 ? -4.857 -0.445 -6.202 1.00 94.88 132 VAL A O 1
ATOM 1042 N N . GLY A 1 133 ? -3.947 0.883 -4.649 1.00 89.69 133 GLY A N 1
ATOM 1043 C CA . GLY A 1 133 ? -3.138 1.647 -5.588 1.00 89.69 133 GLY A CA 1
ATOM 1044 C C . GLY A 1 133 ? -1.854 0.912 -5.981 1.00 89.69 133 GLY A C 1
ATOM 1045 O O . GLY A 1 133 ? -1.491 -0.140 -5.443 1.00 89.69 133 GLY A O 1
ATOM 1046 N N . THR A 1 134 ? -1.137 1.491 -6.939 1.00 82.69 134 THR A N 1
ATOM 1047 C CA . THR A 1 134 ? 0.120 0.939 -7.453 1.00 82.69 134 THR A CA 1
ATOM 1048 C C . THR A 1 134 ? 1.215 1.978 -7.438 1.00 82.69 134 THR A C 1
ATOM 1050 O O . THR A 1 134 ? 1.061 3.055 -8.001 1.00 82.69 134 THR A O 1
ATOM 1053 N N . GLU A 1 135 ? 2.347 1.581 -6.866 1.00 66.62 135 GLU A N 1
ATOM 1054 C CA . GLU A 1 135 ? 3.454 2.479 -6.564 1.00 66.62 135 GLU A CA 1
ATOM 105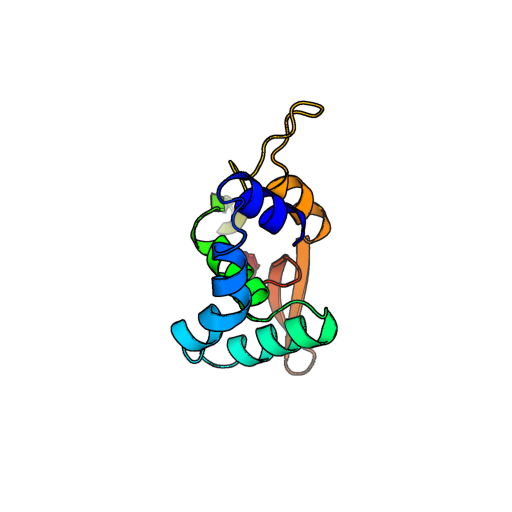5 C C . GLU A 1 135 ? 4.622 2.394 -7.538 1.00 66.62 135 GLU A C 1
ATOM 1057 O O . GLU A 1 135 ? 5.086 3.395 -8.079 1.00 66.62 135 GLU A O 1
ATOM 1062 N N . ILE A 1 136 ? 5.146 1.185 -7.740 1.00 67.25 136 ILE A N 1
ATOM 1063 C CA . ILE A 1 136 ? 6.289 0.945 -8.623 1.00 67.25 136 ILE A CA 1
ATOM 1064 C C . ILE A 1 136 ? 5.826 0.066 -9.756 1.00 67.25 136 ILE A C 1
ATOM 1066 O O . ILE A 1 136 ? 5.931 -1.143 -9.657 1.00 67.25 136 ILE A O 1
ATOM 1070 N N . CYS A 1 137 ? 5.334 0.634 -10.845 1.00 65.31 137 CYS A N 1
ATOM 1071 C CA . CYS A 1 137 ? 5.052 -0.183 -12.016 1.00 65.31 137 CYS A CA 1
ATOM 1072 C C . CYS A 1 137 ? 6.338 -0.407 -12.807 1.00 65.31 137 CYS A C 1
ATOM 1074 O O . CYS A 1 137 ? 6.905 0.522 -13.383 1.00 65.31 137 CYS A O 1
ATOM 1076 N N . THR A 1 138 ? 6.778 -1.661 -12.854 1.00 66.50 138 THR A N 1
ATOM 1077 C CA . THR A 1 138 ? 7.750 -2.109 -13.853 1.00 66.50 138 THR A CA 1
ATOM 1078 C C . THR A 1 138 ? 6.978 -2.761 -15.001 1.00 66.50 138 THR A C 1
ATOM 1080 O O . THR A 1 138 ? 6.288 -3.765 -14.772 1.00 66.50 138 THR A O 1
ATOM 1083 N N . PRO A 1 139 ? 7.008 -2.173 -16.214 1.00 61.53 139 PRO A N 1
ATOM 1084 C CA . PRO A 1 139 ? 6.459 -2.831 -17.390 1.00 61.53 139 PRO A CA 1
ATOM 1085 C C . PRO A 1 139 ? 7.256 -4.109 -17.680 1.00 61.53 139 PRO A C 1
ATOM 1087 O O . PRO A 1 139 ? 8.454 -4.181 -17.396 1.00 61.53 139 PRO A O 1
ATOM 1090 N N . VAL A 1 140 ? 6.553 -5.125 -18.183 1.00 52.41 140 VAL A N 1
ATOM 1091 C CA . VA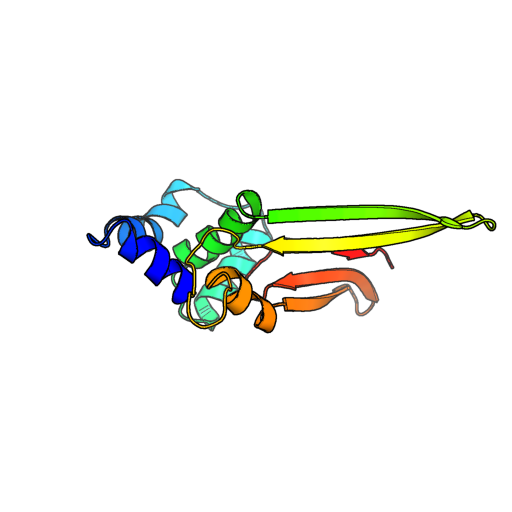L A 1 140 ? 7.119 -6.424 -18.590 1.00 52.41 140 VAL A CA 1
ATOM 1092 C C . VAL A 1 140 ? 7.691 -6.357 -19.992 1.00 52.41 140 VAL A C 1
ATOM 1094 O O . VAL A 1 140 ? 7.070 -5.668 -20.832 1.00 52.41 140 VAL A O 1
#

Sequence (140 aa):
MNSLKDVVNAFVPSGKIMQIVDQKLPGLLGNFPGPYEEEMKGIADVTGIPLGEIISFNIFYEFFTICTSIIAEDKKGHLIHGRNMDFGIFLGWNINNNTWVVTEALKPLTVNLDFRRNNKTVFKASSFAGYVGTEICTPV

Secondary structure (DSSP, 8-state):
-HHHHHHHHHH-TT-HHHHHHHHHHHHHH-PPPTTHHHHHHHHHHHHT--HHHHHHHHHHTTTSEEEEEEEEE-TTS-EEEEEEEEESTTS-EETTTTEEHHHHHHGGGEEEEEEEETTEEEEEEEEETT--S-S--EE-

Foldseek 3Di:
DVLLLVLVCVVVVVCVVVVCLQPPQDVVVDDDDPPVRVVLVVLCVVVVNRSSVLVVVQVQVVPFKDKDWDWDADPVGDIDIDMDIQGQPPRPADPVVGDRSVRVVFVVQWDKDQDDDPNHGQWIAIDGVSHPDGDDTDGD

InterPro domains:
  IPR029132 Choloylglycine hydrolase/NAAA C-terminal [PF02275] (67-134)

Organism: NCBI:txid89673